Protein AF-A0A352A903-F1 (afdb_monomer)

Secondary structure (DSSP, 8-state):
-HHHHHHHHHHHHHHHHHHHHHHHHHHHHHTTSS-HHHIIIIIHHHHHHHHHHHHTT-HHHHHHHHHHHHHHHHHHHHHHHHH-SSPPHHHHHHHHHHHHHHHHHHHHHHHHHHHHHHT-

Solvent-accessible surface area (backbone atoms only — not comparable to full-atom values): 6228 Å² total; per-residue (Å²): 110,70,67,62,53,48,53,57,50,37,53,52,49,46,52,52,51,51,52,53,51,49,55,52,53,49,50,39,38,71,72,68,73,45,55,73,63,54,42,58,71,54,50,45,53,50,49,51,56,21,48,51,29,28,74,70,75,35,45,63,24,16,50,36,30,50,51,22,43,53,51,10,54,52,51,22,50,54,43,37,71,73,74,37,96,62,90,48,72,65,24,58,51,48,20,52,50,37,32,52,50,2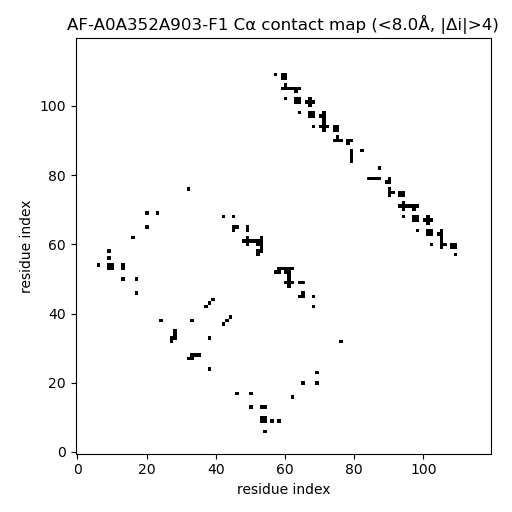0,43,54,52,16,46,54,54,43,50,54,52,56,53,57,59,72,78,107

Sequence (120 aa):
MKEVMNAKYRSKLAILYLLIYAVILSFFYYVNYIDFTVIRTMYMPILGVSMLAILLDYTLFGQVFLIASLLGLIAEYTVHIKQGLEPTMVGDFTNNTIIVLGFIVGFIIQMYIKSKEKEK

Foldseek 3Di:
DVVVVLQVVLVVVLVVLVVVLVVLVVVCVVVVNDDPVCCVPPVVVLNVVLNVCSNVVLPQLSVLLSVLLSVLVVQLVVVDVVVDVDRDPVSVVSNVVSNVVSNVVSVVVSVVVVVVVVVD

Structure (mmCIF, N/CA/C/O backbone):
data_AF-A0A352A903-F1
#
_entry.id   AF-A0A352A903-F1
#
loop_
_atom_site.group_PDB
_atom_site.id
_atom_site.type_symbol
_atom_site.label_atom_id
_atom_site.label_alt_id
_atom_site.label_comp_id
_atom_site.label_asym_id
_atom_site.label_entity_id
_atom_site.label_seq_id
_atom_site.pdbx_PDB_ins_code
_atom_site.Cartn_x
_atom_site.Cartn_y
_atom_site.Cartn_z
_atom_site.occupancy
_atom_site.B_iso_or_equiv
_atom_site.auth_seq_id
_atom_site.auth_comp_id
_atom_site.auth_asym_id
_atom_site.auth_atom_id
_atom_site.pdbx_PDB_model_num
ATOM 1 N N . MET A 1 1 ? -19.878 7.608 23.241 1.00 49.66 1 MET A N 1
ATOM 2 C CA . MET A 1 1 ? -18.889 8.676 22.931 1.00 49.66 1 MET A CA 1
ATOM 3 C C . MET A 1 1 ? -17.525 8.127 22.483 1.00 49.66 1 MET A C 1
ATOM 5 O O . MET A 1 1 ? -17.014 8.626 21.489 1.00 49.66 1 MET A O 1
ATOM 9 N N . LYS A 1 2 ? -16.959 7.083 23.126 1.00 55.78 2 LYS A N 1
ATOM 10 C CA . LYS A 1 2 ? -15.702 6.424 22.688 1.00 55.78 2 LYS A CA 1
ATOM 11 C C . LYS A 1 2 ? -15.762 5.824 21.270 1.00 55.78 2 LYS A C 1
ATOM 13 O O . LYS A 1 2 ? -14.866 6.090 20.480 1.00 55.78 2 LYS A O 1
ATOM 18 N N . GLU A 1 3 ? -16.827 5.103 20.910 1.00 59.88 3 GLU A N 1
ATOM 19 C CA . GLU A 1 3 ? -16.959 4.506 19.563 1.00 59.88 3 GLU A CA 1
ATOM 20 C C . GLU A 1 3 ? -17.093 5.545 18.440 1.00 59.88 3 GLU A C 1
ATOM 22 O O . GLU A 1 3 ? -16.466 5.422 17.392 1.00 59.88 3 GLU A O 1
ATOM 27 N N . VAL A 1 4 ? -17.853 6.620 18.678 1.00 58.41 4 VAL A N 1
ATOM 28 C CA . VAL A 1 4 ? -18.019 7.717 17.709 1.00 58.41 4 VAL A CA 1
ATOM 29 C C . VAL A 1 4 ? -16.704 8.484 17.514 1.00 58.41 4 VAL A C 1
ATOM 31 O O . VAL A 1 4 ? -16.363 8.853 16.389 1.00 58.41 4 VAL A O 1
ATOM 34 N N . MET A 1 5 ? -15.920 8.676 18.586 1.00 59.22 5 MET A N 1
ATOM 35 C CA . MET A 1 5 ? -14.561 9.220 18.467 1.00 59.22 5 MET A CA 1
ATOM 36 C C . MET A 1 5 ? -13.638 8.293 17.666 1.00 59.22 5 MET A C 1
ATOM 38 O O . MET A 1 5 ? -12.848 8.788 16.863 1.00 59.22 5 MET A O 1
ATOM 42 N N . ASN A 1 6 ? -13.773 6.973 17.824 1.00 80.69 6 ASN A N 1
ATOM 43 C CA . ASN A 1 6 ? -12.975 5.991 17.090 1.00 80.69 6 ASN A CA 1
ATOM 44 C C . ASN A 1 6 ? -13.304 6.001 15.583 1.00 80.69 6 ASN A C 1
ATOM 46 O O . ASN A 1 6 ? -12.408 6.066 14.745 1.00 80.69 6 ASN A O 1
ATOM 50 N N . ALA A 1 7 ? -14.587 6.069 15.211 1.00 83.25 7 ALA A N 1
ATOM 51 C CA . ALA A 1 7 ? -15.000 6.150 13.807 1.00 83.25 7 ALA A CA 1
ATOM 52 C C . ALA A 1 7 ? -14.429 7.384 13.086 1.00 83.25 7 ALA A C 1
ATOM 54 O O . ALA A 1 7 ? -13.828 7.252 12.019 1.00 83.25 7 ALA A O 1
ATOM 55 N N . LYS A 1 8 ? -14.537 8.573 13.696 1.00 87.06 8 LYS A N 1
ATOM 56 C CA . LYS A 1 8 ? -14.007 9.819 13.113 1.00 87.06 8 LYS A CA 1
ATOM 57 C C . LYS A 1 8 ? -12.483 9.783 12.963 1.00 87.06 8 LYS A C 1
ATOM 59 O O . LYS A 1 8 ? -11.951 10.324 11.995 1.00 87.06 8 LYS A O 1
ATOM 64 N N . TYR A 1 9 ? -11.782 9.152 13.905 1.00 89.00 9 TYR A N 1
ATOM 65 C CA . TYR A 1 9 ? -10.334 8.961 13.832 1.00 89.00 9 TYR A CA 1
ATOM 66 C C . TYR A 1 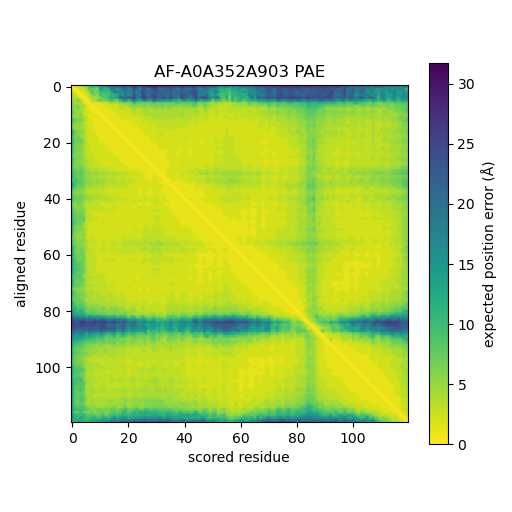9 ? -9.936 8.015 12.688 1.00 89.00 9 TYR A C 1
ATOM 68 O O . TYR A 1 9 ? -9.073 8.369 11.884 1.00 89.00 9 TYR A O 1
ATOM 76 N N . ARG A 1 10 ? -10.626 6.876 12.537 1.00 88.75 10 ARG A N 1
ATOM 77 C CA . ARG A 1 10 ? -10.404 5.929 11.428 1.00 88.75 10 ARG A CA 1
ATOM 78 C C . ARG A 1 10 ? -10.620 6.575 10.062 1.00 88.75 10 ARG A C 1
ATOM 80 O O . ARG A 1 10 ? -9.788 6.397 9.179 1.00 88.75 10 ARG A O 1
ATOM 87 N N . SER A 1 11 ? -11.667 7.386 9.895 1.00 90.12 11 SER A N 1
ATOM 88 C CA . SER A 1 11 ? -11.895 8.115 8.637 1.00 90.12 11 SER A CA 1
ATOM 89 C C . SER A 1 11 ? -10.778 9.114 8.332 1.00 90.12 11 SER A C 1
ATOM 91 O O . SER A 1 11 ? -10.333 9.198 7.191 1.00 90.12 11 SER A O 1
ATOM 93 N N . LYS A 1 12 ? -10.280 9.846 9.339 1.00 91.88 12 LYS A N 1
ATOM 94 C CA . LYS A 1 12 ? -9.135 10.755 9.156 1.00 91.88 12 LYS A CA 1
ATOM 95 C C . LYS A 1 12 ? -7.870 10.004 8.747 1.00 91.88 12 LYS A C 1
ATOM 97 O O . LYS A 1 12 ? -7.174 10.458 7.845 1.00 91.88 12 LYS A O 1
ATOM 102 N N . LEU A 1 13 ? -7.592 8.862 9.382 1.00 89.81 13 LEU A N 1
ATOM 103 C CA . LEU A 1 13 ? -6.473 8.002 9.000 1.00 89.81 13 LEU A CA 1
ATOM 104 C C . LEU A 1 13 ? -6.628 7.496 7.565 1.00 89.81 13 LEU A C 1
ATOM 106 O O . LEU A 1 13 ? -5.695 7.632 6.783 1.00 89.81 13 LEU A O 1
ATOM 110 N N . ALA A 1 14 ? -7.798 6.969 7.201 1.00 91.56 14 ALA A N 1
ATOM 111 C CA . ALA A 1 14 ? -8.069 6.487 5.849 1.00 91.56 14 ALA A CA 1
ATOM 112 C C . ALA A 1 14 ? -7.810 7.578 4.795 1.00 91.56 14 ALA A C 1
ATOM 114 O O . ALA A 1 14 ? -7.098 7.332 3.827 1.00 91.56 14 ALA A O 1
ATOM 115 N N . ILE A 1 15 ? -8.302 8.803 5.025 1.00 93.88 15 ILE A N 1
ATOM 116 C CA . ILE A 1 15 ? -8.058 9.948 4.133 1.00 93.88 15 ILE A CA 1
ATOM 117 C C . ILE A 1 15 ? -6.562 10.267 4.038 1.00 93.88 15 ILE A C 1
ATOM 119 O O . ILE A 1 15 ? -6.053 10.463 2.937 1.00 93.88 15 ILE A O 1
ATOM 123 N N . LEU A 1 16 ? -5.846 10.299 5.166 1.00 93.75 16 LEU A N 1
ATOM 124 C CA . LEU A 1 16 ? -4.407 10.563 5.176 1.00 93.75 16 LEU A CA 1
ATOM 125 C C . LEU A 1 16 ? -3.636 9.519 4.355 1.00 93.75 16 LEU A C 1
ATOM 127 O O . LEU A 1 16 ? -2.825 9.885 3.507 1.00 93.75 16 LEU A O 1
ATOM 131 N N . TYR A 1 17 ? -3.910 8.230 4.571 1.00 92.38 17 TYR A N 1
ATOM 132 C CA . TYR A 1 17 ? -3.261 7.157 3.818 1.00 92.38 17 TYR A CA 1
ATOM 133 C C . TYR A 1 17 ? -3.627 7.187 2.339 1.00 92.38 17 TYR A C 1
ATOM 135 O O . TYR A 1 17 ? -2.750 6.982 1.508 1.00 92.38 17 TYR A O 1
ATOM 143 N N . LEU A 1 18 ? -4.881 7.491 2.003 1.00 94.69 18 LEU A N 1
ATOM 144 C CA . LEU A 1 18 ? -5.317 7.648 0.620 1.00 94.69 18 LEU A CA 1
ATOM 145 C C . LEU A 1 18 ? -4.552 8.775 -0.083 1.00 94.69 18 LEU A C 1
ATOM 147 O O . LEU A 1 18 ? -4.099 8.584 -1.208 1.00 94.69 18 LEU A O 1
ATOM 151 N N . LEU A 1 19 ? -4.354 9.916 0.584 1.00 95.56 19 LEU A N 1
ATOM 152 C CA . LEU A 1 19 ? -3.572 11.028 0.036 1.00 95.56 19 LEU A CA 1
ATOM 153 C C . LEU A 1 19 ? -2.108 10.637 -0.181 1.00 95.56 19 LEU A C 1
ATOM 155 O O . LEU A 1 19 ? -1.570 10.878 -1.259 1.00 95.56 19 LEU A O 1
ATOM 159 N N . ILE A 1 20 ? -1.475 9.998 0.808 1.00 95.12 20 ILE A N 1
ATOM 160 C CA . ILE A 1 20 ? -0.085 9.528 0.690 1.00 95.12 20 ILE A CA 1
ATOM 161 C C . ILE A 1 20 ? 0.046 8.534 -0.470 1.00 95.12 20 ILE A C 1
ATOM 163 O O . ILE A 1 20 ? 0.949 8.658 -1.297 1.00 95.12 20 ILE A O 1
ATOM 167 N N . TYR A 1 21 ? -0.878 7.578 -0.560 1.00 95.38 21 TYR A N 1
ATOM 168 C CA . TYR A 1 21 ? -0.893 6.570 -1.614 1.00 95.38 21 TYR A CA 1
ATOM 169 C C . TYR A 1 21 ? -1.047 7.203 -2.998 1.00 95.38 21 TYR A C 1
ATOM 171 O O . TYR A 1 21 ? -0.285 6.892 -3.911 1.00 95.38 21 TYR A O 1
ATOM 179 N N . ALA A 1 22 ? -1.982 8.147 -3.136 1.00 95.62 22 ALA A N 1
ATOM 180 C CA . ALA A 1 22 ? -2.212 8.871 -4.379 1.00 95.62 22 ALA A CA 1
ATOM 181 C C . ALA A 1 22 ? -0.977 9.670 -4.815 1.00 95.62 22 ALA A C 1
ATOM 183 O O . ALA A 1 22 ? -0.622 9.630 -5.991 1.00 95.62 22 ALA A O 1
ATOM 184 N N . VAL A 1 23 ? -0.295 10.353 -3.887 1.00 97.06 23 VAL A N 1
ATOM 185 C CA . VAL A 1 23 ? 0.937 11.103 -4.185 1.00 97.06 23 VAL A CA 1
ATOM 186 C C . VAL A 1 23 ? 2.035 10.172 -4.700 1.00 97.06 23 VAL A C 1
ATOM 188 O O . VAL A 1 23 ? 2.661 10.478 -5.713 1.00 97.06 23 VAL A O 1
ATOM 191 N N . ILE A 1 24 ? 2.246 9.024 -4.050 1.00 96.12 24 ILE A N 1
ATOM 192 C CA . ILE A 1 24 ? 3.302 8.085 -4.452 1.00 96.12 24 ILE A CA 1
ATOM 193 C C . ILE A 1 24 ? 2.988 7.452 -5.812 1.00 96.12 24 ILE A C 1
ATOM 195 O O . ILE A 1 24 ? 3.853 7.436 -6.685 1.00 96.12 24 ILE A O 1
ATOM 199 N N . LEU A 1 25 ? 1.754 6.995 -6.041 1.00 96.19 25 LEU A N 1
ATOM 200 C CA . LEU A 1 25 ? 1.368 6.463 -7.352 1.00 96.19 25 LEU A CA 1
ATOM 201 C C . LEU A 1 25 ? 1.464 7.522 -8.453 1.00 96.19 25 LEU A C 1
ATOM 203 O O . LEU A 1 25 ? 1.930 7.222 -9.548 1.00 96.19 25 LEU A O 1
ATOM 207 N N . SER A 1 26 ? 1.081 8.767 -8.158 1.00 95.94 26 SER A N 1
ATOM 208 C CA . SER A 1 26 ? 1.208 9.876 -9.111 1.00 95.94 26 SER A CA 1
ATOM 209 C C . SER A 1 26 ? 2.668 10.145 -9.468 1.00 95.94 26 SER A C 1
ATOM 211 O O . SER A 1 26 ? 2.966 10.409 -10.628 1.00 95.94 26 SER A O 1
ATOM 213 N N . PHE A 1 27 ? 3.588 10.037 -8.503 1.00 96.19 27 PHE A N 1
ATOM 214 C CA . PHE A 1 27 ? 5.023 10.141 -8.763 1.00 96.19 27 PHE A CA 1
ATOM 215 C C . PHE A 1 27 ? 5.514 9.029 -9.701 1.00 96.19 27 PHE A C 1
ATOM 217 O O . PHE A 1 27 ? 6.164 9.330 -10.700 1.00 96.19 27 PHE A O 1
ATOM 224 N N . PHE A 1 28 ? 5.166 7.765 -9.434 1.00 95.31 28 PHE A N 1
ATOM 225 C CA . PHE A 1 28 ? 5.576 6.636 -10.283 1.00 95.31 28 PHE A CA 1
ATOM 226 C C . PHE A 1 28 ? 4.952 6.671 -11.683 1.00 95.31 28 PHE A C 1
ATOM 228 O O . PHE A 1 28 ? 5.594 6.278 -12.657 1.00 95.31 28 PHE A O 1
ATOM 235 N N . TYR A 1 29 ? 3.731 7.190 -11.793 1.00 94.94 29 TYR A N 1
ATOM 236 C CA . TYR A 1 29 ? 3.103 7.478 -13.077 1.00 94.94 29 TYR A CA 1
ATOM 237 C C . TYR A 1 29 ? 3.839 8.595 -13.828 1.00 94.94 29 TYR A C 1
ATOM 239 O O . TYR A 1 29 ? 4.135 8.463 -15.011 1.00 94.94 29 TYR A O 1
ATOM 247 N N . TYR A 1 30 ? 4.196 9.682 -13.137 1.00 95.75 30 TYR A N 1
ATOM 248 C CA . TYR A 1 30 ? 4.893 10.827 -13.729 1.00 95.75 30 TYR A CA 1
ATOM 249 C C . TYR A 1 30 ? 6.274 10.466 -14.292 1.00 95.75 30 TYR A C 1
ATOM 251 O O . TYR A 1 30 ? 6.648 10.948 -15.360 1.00 95.75 30 TYR A O 1
ATOM 259 N N . VAL A 1 31 ? 7.024 9.592 -13.615 1.00 93.81 31 VAL A N 1
ATOM 260 C CA . VAL A 1 31 ? 8.320 9.097 -14.119 1.00 93.81 31 VAL A CA 1
ATOM 261 C C . VAL A 1 31 ? 8.174 8.017 -15.202 1.00 93.81 31 VAL A C 1
ATOM 263 O O . VAL A 1 31 ? 9.173 7.430 -15.604 1.00 93.81 31 VAL A O 1
ATOM 266 N N . ASN A 1 32 ? 6.951 7.766 -15.690 1.00 90.50 32 ASN A N 1
ATOM 267 C CA . ASN A 1 32 ? 6.606 6.732 -16.670 1.00 90.50 32 ASN A CA 1
ATOM 268 C C . ASN A 1 32 ? 7.038 5.317 -16.250 1.00 90.50 32 ASN A C 1
ATOM 270 O O . ASN A 1 32 ? 7.353 4.492 -17.104 1.00 90.50 32 ASN A O 1
ATOM 274 N N . TYR A 1 33 ? 7.069 5.037 -14.942 1.00 89.94 33 TYR A N 1
ATOM 275 C CA . TYR A 1 33 ? 7.411 3.706 -14.445 1.00 89.94 33 TYR A CA 1
ATOM 276 C C . TYR A 1 33 ? 6.198 2.772 -14.423 1.00 89.94 33 TYR A C 1
ATOM 278 O O . TYR A 1 33 ? 6.283 1.636 -14.873 1.00 89.94 33 TYR A O 1
ATOM 286 N N . ILE A 1 34 ? 5.056 3.267 -13.935 1.00 92.50 34 ILE A N 1
ATOM 287 C CA . ILE A 1 34 ? 3.778 2.545 -13.979 1.00 92.50 34 ILE A CA 1
ATOM 288 C C . ILE A 1 34 ? 2.794 3.276 -14.881 1.00 92.50 34 ILE A C 1
ATOM 290 O O . ILE A 1 34 ? 2.765 4.505 -14.922 1.00 92.50 34 ILE A O 1
ATOM 294 N N . ASP A 1 35 ? 1.942 2.522 -15.565 1.00 93.50 35 ASP A N 1
ATOM 295 C CA . ASP A 1 35 ? 0.858 3.073 -16.364 1.00 93.50 35 ASP A CA 1
ATOM 296 C C . ASP A 1 35 ? -0.478 3.043 -15.599 1.00 93.50 35 ASP A C 1
ATOM 298 O O . ASP A 1 35 ? -0.611 2.527 -14.481 1.00 93.50 35 ASP A O 1
ATOM 302 N N . PHE A 1 36 ? -1.512 3.607 -16.221 1.00 92.50 36 PHE A N 1
ATOM 303 C CA . PHE A 1 36 ? -2.853 3.589 -15.644 1.00 92.50 36 PHE A CA 1
ATOM 304 C C . PHE A 1 36 ? -3.417 2.165 -15.510 1.00 92.50 36 PHE A C 1
ATOM 306 O O . PHE A 1 36 ? -4.231 1.900 -14.621 1.00 92.50 36 PHE A O 1
ATOM 313 N N . THR A 1 37 ? -2.988 1.241 -16.373 1.00 95.06 37 THR A N 1
ATOM 314 C CA . THR A 1 37 ? -3.420 -0.157 -16.341 1.00 95.06 37 THR A CA 1
ATOM 315 C C . THR A 1 37 ? -2.978 -0.813 -15.042 1.00 95.06 37 THR A C 1
ATOM 317 O O . THR A 1 37 ? -3.838 -1.308 -14.316 1.00 95.06 37 THR A O 1
ATOM 320 N N . VAL A 1 38 ? -1.686 -0.737 -14.713 1.00 92.56 38 VAL A N 1
ATOM 321 C CA . VAL A 1 38 ? -1.076 -1.285 -13.493 1.00 92.56 38 VAL A CA 1
ATOM 322 C C . VAL A 1 38 ? -1.695 -0.660 -12.244 1.00 92.56 38 VAL A C 1
ATOM 324 O O . VAL A 1 38 ? -2.076 -1.375 -11.312 1.00 92.56 38 VAL A O 1
ATOM 327 N N . ILE A 1 39 ? -1.885 0.665 -12.234 1.00 94.50 39 ILE A N 1
ATOM 328 C CA . ILE A 1 39 ? -2.567 1.350 -11.124 1.00 94.50 39 ILE A CA 1
ATOM 329 C C . ILE A 1 39 ? -3.964 0.760 -10.912 1.00 94.50 39 ILE A C 1
ATOM 331 O O . ILE A 1 39 ? -4.332 0.415 -9.787 1.00 94.50 39 ILE A O 1
ATOM 335 N N . ARG A 1 40 ? -4.747 0.615 -11.984 1.00 95.94 40 ARG A N 1
ATOM 336 C CA . ARG A 1 40 ? -6.131 0.139 -11.904 1.00 95.94 40 ARG A CA 1
ATOM 337 C C . ARG A 1 40 ? -6.235 -1.344 -11.548 1.00 95.94 40 ARG A C 1
ATOM 339 O O . ARG A 1 40 ? -7.152 -1.711 -10.819 1.00 95.94 40 ARG A O 1
ATOM 346 N N . THR A 1 41 ? -5.370 -2.199 -12.084 1.00 93.81 41 THR A N 1
ATOM 347 C CA . THR A 1 41 ? -5.481 -3.657 -11.909 1.00 93.81 41 THR A CA 1
ATOM 348 C C . THR A 1 41 ? -4.828 -4.153 -10.629 1.00 93.81 41 THR A C 1
ATOM 350 O O . THR A 1 41 ? -5.310 -5.131 -10.065 1.00 93.81 41 THR A O 1
ATOM 353 N N . MET A 1 42 ? -3.771 -3.491 -10.157 1.00 92.75 42 MET A N 1
ATOM 354 C CA . MET A 1 42 ? -2.975 -3.969 -9.027 1.00 92.75 42 MET A CA 1
ATOM 355 C C . MET A 1 42 ? -3.145 -3.086 -7.790 1.00 92.75 42 MET A C 1
ATOM 357 O O . MET A 1 42 ? -3.537 -3.568 -6.728 1.00 92.75 42 MET A O 1
ATOM 361 N N . TYR A 1 43 ? -2.924 -1.778 -7.924 1.00 94.88 43 TYR A N 1
ATOM 362 C CA . TYR A 1 43 ? -2.866 -0.874 -6.771 1.00 94.88 43 TYR A CA 1
ATOM 363 C C . TYR A 1 43 ? -4.249 -0.404 -6.290 1.00 94.88 43 TYR A C 1
ATOM 365 O O . TYR A 1 43 ? -4.469 -0.261 -5.087 1.00 94.88 43 TYR A O 1
ATOM 373 N N . MET A 1 44 ? -5.221 -0.225 -7.190 1.00 94.94 44 MET A N 1
ATOM 374 C CA . MET A 1 44 ? -6.593 0.154 -6.822 1.00 94.94 44 MET A CA 1
ATOM 375 C C . MET A 1 44 ? -7.313 -0.920 -5.984 1.00 94.94 44 MET A C 1
ATOM 377 O O . MET A 1 44 ? -7.916 -0.552 -4.973 1.00 94.94 44 MET A O 1
ATOM 381 N N . PRO A 1 45 ? -7.241 -2.229 -6.307 1.00 96.44 45 PRO A N 1
ATOM 382 C CA . PRO A 1 45 ? -7.780 -3.272 -5.434 1.00 96.44 45 PRO A CA 1
ATOM 383 C C . PRO A 1 45 ? -7.127 -3.289 -4.050 1.00 96.44 45 PRO A C 1
ATOM 385 O O . PRO A 1 45 ? -7.836 -3.384 -3.048 1.00 96.44 45 PRO A O 1
ATOM 388 N N . ILE A 1 46 ? -5.799 -3.140 -3.978 1.00 96.56 46 ILE A N 1
ATOM 389 C CA . ILE A 1 46 ? -5.070 -3.086 -2.702 1.00 96.56 46 ILE A CA 1
ATOM 390 C C . ILE A 1 46 ? -5.550 -1.899 -1.863 1.00 96.56 46 ILE A C 1
ATOM 392 O O . ILE A 1 46 ? -5.875 -2.068 -0.683 1.00 96.56 46 ILE A O 1
ATOM 396 N N . LEU A 1 47 ? -5.654 -0.713 -2.470 1.00 96.50 47 LEU A N 1
ATOM 397 C CA . LEU A 1 47 ? -6.200 0.475 -1.820 1.00 96.50 47 LEU A CA 1
ATOM 398 C C . LEU A 1 47 ? -7.628 0.225 -1.320 1.00 96.50 47 LEU A C 1
ATOM 400 O O . LEU A 1 47 ? -7.920 0.504 -0.159 1.00 96.50 47 LEU A O 1
ATOM 404 N N . GLY A 1 48 ? -8.500 -0.346 -2.155 1.00 96.31 48 GLY A N 1
ATOM 405 C CA . GLY A 1 48 ? -9.885 -0.658 -1.798 1.00 96.31 48 GLY A CA 1
ATOM 406 C C . GLY A 1 48 ? -9.996 -1.599 -0.596 1.00 96.31 48 GLY A C 1
ATOM 407 O O . GLY A 1 48 ? -10.685 -1.278 0.374 1.00 96.31 48 GLY A O 1
ATOM 408 N N . VAL A 1 49 ? -9.269 -2.721 -0.619 1.00 96.81 49 VAL A N 1
ATOM 409 C CA . VAL A 1 49 ? -9.230 -3.698 0.486 1.00 96.81 49 VAL A CA 1
ATOM 410 C C . VAL A 1 49 ? -8.706 -3.054 1.768 1.00 96.81 49 VAL A C 1
ATOM 412 O O . VAL A 1 49 ? -9.271 -3.253 2.844 1.00 96.81 49 VAL A O 1
ATOM 415 N N . SER A 1 50 ? -7.658 -2.242 1.661 1.00 96.44 50 SER A N 1
ATOM 416 C CA . SER A 1 50 ? -7.021 -1.616 2.820 1.00 96.44 50 SER A CA 1
ATOM 417 C C . SER A 1 50 ? -7.886 -0.520 3.440 1.00 96.44 50 SER A C 1
ATOM 419 O O . SER A 1 50 ? -8.007 -0.444 4.662 1.00 96.44 50 SER A O 1
ATOM 421 N N . MET A 1 51 ? -8.535 0.305 2.614 1.00 95.88 51 MET A N 1
ATOM 422 C CA . MET A 1 51 ? -9.494 1.311 3.075 1.00 95.88 51 MET A CA 1
ATOM 423 C C . MET A 1 51 ? -10.692 0.651 3.753 1.00 95.88 51 MET A C 1
ATOM 425 O O . MET A 1 51 ? -11.078 1.062 4.848 1.00 95.88 51 MET A O 1
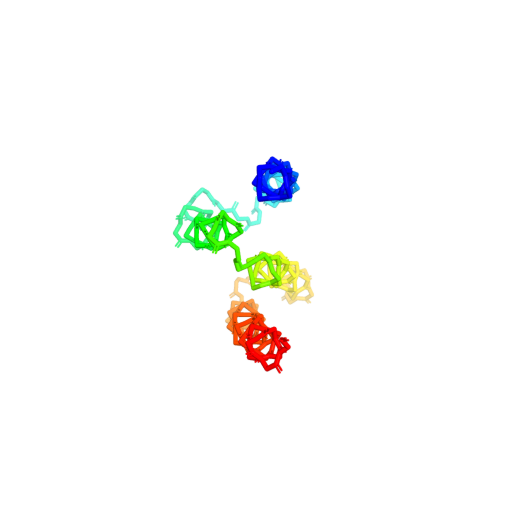ATOM 429 N N . LEU A 1 52 ? -11.243 -0.404 3.148 1.00 94.75 52 LEU A N 1
ATOM 430 C CA . LEU A 1 52 ? -12.344 -1.161 3.737 1.00 94.75 52 LEU A CA 1
ATOM 431 C C . LEU A 1 52 ? -11.941 -1.757 5.092 1.00 94.75 52 LEU A C 1
ATOM 433 O O . LEU A 1 52 ? -12.678 -1.617 6.066 1.00 94.75 52 LEU A O 1
ATOM 437 N N . ALA A 1 53 ? -10.746 -2.342 5.186 1.00 94.69 53 ALA A N 1
ATOM 438 C CA . ALA A 1 53 ? -10.206 -2.853 6.441 1.00 94.69 53 ALA A CA 1
ATOM 439 C C . ALA A 1 53 ? -10.099 -1.767 7.523 1.00 94.69 53 ALA A C 1
ATOM 441 O O . ALA A 1 53 ? -10.561 -1.977 8.645 1.00 94.69 53 ALA A O 1
ATOM 442 N N . ILE A 1 54 ? -9.550 -0.592 7.197 1.00 93.69 54 ILE A N 1
ATOM 443 C CA . ILE A 1 54 ? -9.434 0.529 8.146 1.00 93.69 54 ILE A CA 1
ATOM 444 C C . ILE A 1 54 ? -10.818 0.983 8.633 1.00 93.69 54 ILE A C 1
ATOM 446 O O . ILE A 1 54 ? -11.004 1.231 9.826 1.00 93.69 54 ILE A O 1
ATOM 450 N N . LEU A 1 55 ? -11.810 1.057 7.741 1.00 91.50 55 LEU A N 1
ATOM 451 C CA . LEU A 1 55 ? -13.179 1.434 8.104 1.00 91.50 55 LEU A CA 1
ATOM 452 C C . LEU A 1 55 ? -13.864 0.388 9.004 1.00 91.50 55 LEU A C 1
ATOM 454 O O . LEU A 1 55 ? -14.634 0.766 9.890 1.00 91.50 55 LEU A O 1
ATOM 458 N N . LEU A 1 56 ? -13.547 -0.898 8.824 1.00 91.06 56 LEU A N 1
ATOM 459 C CA . LEU A 1 56 ? -14.089 -2.032 9.587 1.00 91.06 56 LEU A CA 1
ATOM 460 C C . LEU A 1 56 ? -13.322 -2.351 10.883 1.00 91.06 56 LEU A C 1
ATOM 462 O O . LEU A 1 56 ? -13.504 -3.425 11.455 1.00 91.06 56 LEU A O 1
ATOM 466 N N . ASP A 1 57 ? -12.481 -1.438 11.374 1.00 90.38 57 ASP A N 1
ATOM 467 C CA . ASP A 1 57 ? -11.682 -1.641 12.593 1.00 90.38 57 ASP A CA 1
ATOM 468 C C . ASP A 1 57 ? -10.589 -2.718 12.470 1.00 90.38 57 ASP A C 1
ATOM 470 O O . ASP A 1 57 ? -10.186 -3.345 13.451 1.00 90.38 57 ASP A O 1
ATOM 474 N N . TYR A 1 58 ? -10.104 -2.950 11.252 1.00 93.38 58 TYR A N 1
ATOM 475 C CA . TYR A 1 58 ? -8.902 -3.733 10.955 1.00 93.38 58 TYR A CA 1
ATOM 476 C C . TYR A 1 58 ? -7.763 -2.784 10.553 1.00 93.38 58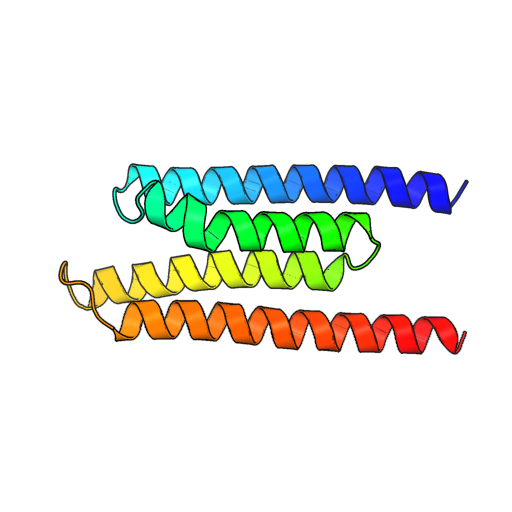 TYR A C 1
ATOM 478 O O . TYR A 1 58 ? -7.098 -2.958 9.530 1.00 93.38 58 TYR A O 1
ATOM 486 N N . THR A 1 59 ? -7.578 -1.728 11.351 1.00 92.12 59 THR A N 1
ATOM 487 C CA . THR A 1 59 ? -6.706 -0.587 11.045 1.00 92.12 59 THR A CA 1
ATOM 488 C C . THR A 1 59 ? -5.256 -0.997 10.810 1.00 92.12 59 THR A C 1
ATOM 490 O O . THR A 1 59 ? -4.657 -0.540 9.842 1.00 92.12 59 THR A O 1
ATOM 493 N N . LEU A 1 60 ? -4.692 -1.874 11.646 1.00 92.50 60 LEU A N 1
ATOM 494 C CA . LEU A 1 60 ? -3.293 -2.289 11.500 1.00 92.50 60 LEU A CA 1
ATOM 495 C C . LEU A 1 60 ? -3.087 -3.139 10.253 1.00 92.50 60 LEU A C 1
ATOM 497 O O . LEU A 1 60 ? -2.130 -2.907 9.522 1.00 92.50 60 LEU A O 1
ATOM 501 N N . PHE A 1 61 ? -4.004 -4.067 9.973 1.00 96.31 61 PHE A N 1
ATOM 502 C CA . PHE A 1 61 ? -3.950 -4.842 8.734 1.00 96.31 61 PHE A CA 1
ATOM 503 C C . PHE A 1 61 ? -3.976 -3.921 7.508 1.00 96.31 61 PHE A C 1
ATOM 505 O O . PHE A 1 61 ? -3.081 -4.006 6.670 1.00 96.31 61 PHE A O 1
ATOM 512 N N . GLY A 1 62 ? -4.945 -3.001 7.430 1.00 95.25 62 GLY A N 1
ATOM 513 C CA . GLY A 1 62 ? -5.053 -2.089 6.290 1.00 95.25 62 GLY A CA 1
ATOM 514 C C . GLY A 1 62 ? -3.829 -1.181 6.128 1.00 95.25 62 GLY A C 1
ATOM 515 O O . GLY A 1 62 ? -3.369 -0.967 5.010 1.00 95.25 62 GLY A O 1
ATOM 516 N N . GLN A 1 63 ? -3.250 -0.694 7.231 1.00 94.38 63 GLN A N 1
ATOM 517 C CA . GLN A 1 63 ? -2.023 0.109 7.200 1.00 94.38 63 GLN A CA 1
ATOM 518 C C . GLN A 1 63 ? -0.815 -0.689 6.708 1.00 94.38 63 GLN A C 1
ATOM 520 O O . GLN A 1 63 ? -0.113 -0.241 5.803 1.00 94.38 63 GLN A O 1
ATOM 525 N N . VAL A 1 64 ? -0.574 -1.868 7.288 1.00 96.25 64 VAL A N 1
ATOM 526 C CA . VAL A 1 64 ? 0.563 -2.721 6.919 1.00 96.25 64 VAL A CA 1
ATOM 527 C C . VAL A 1 64 ? 0.453 -3.149 5.460 1.00 96.25 64 VAL A C 1
ATOM 529 O O . VAL A 1 64 ? 1.447 -3.096 4.740 1.00 96.25 64 VAL A O 1
ATOM 532 N N . PHE A 1 65 ? -0.748 -3.504 5.000 1.00 97.25 65 PHE A N 1
ATOM 533 C CA . PHE A 1 65 ? -0.960 -3.930 3.622 1.00 97.25 65 PHE A CA 1
ATOM 534 C C . PHE A 1 65 ? -0.717 -2.793 2.615 1.00 97.25 65 PHE A C 1
ATOM 536 O O . PHE A 1 65 ? 0.004 -2.984 1.633 1.00 97.25 65 PHE A O 1
ATOM 543 N N . LEU A 1 66 ? -1.210 -1.580 2.900 1.00 96.44 66 LEU A N 1
ATOM 544 C CA . LEU A 1 66 ? -0.909 -0.388 2.098 1.00 96.44 66 LEU A CA 1
ATOM 545 C C . LEU A 1 66 ? 0.585 -0.099 2.026 1.00 96.44 66 LEU A C 1
ATOM 547 O O . LEU A 1 66 ? 1.127 0.055 0.930 1.00 96.44 66 LEU A O 1
ATOM 551 N N . ILE A 1 67 ? 1.246 -0.036 3.183 1.00 95.81 67 ILE A N 1
ATOM 552 C CA . ILE A 1 67 ? 2.676 0.269 3.270 1.00 95.81 67 ILE A CA 1
ATOM 553 C C . ILE A 1 67 ? 3.482 -0.783 2.510 1.00 95.81 67 ILE A C 1
ATOM 555 O O . ILE A 1 67 ? 4.355 -0.422 1.725 1.00 95.81 67 ILE A O 1
ATOM 559 N N . ALA A 1 68 ? 3.159 -2.066 2.678 1.00 97.12 68 ALA A N 1
ATOM 560 C CA . ALA A 1 68 ? 3.823 -3.142 1.958 1.00 97.12 68 ALA A CA 1
ATOM 561 C C . ALA A 1 68 ? 3.683 -2.991 0.439 1.00 97.12 68 ALA A C 1
ATOM 563 O O . ALA A 1 68 ? 4.668 -3.160 -0.268 1.00 97.12 68 ALA A O 1
ATOM 564 N N . SER A 1 69 ? 2.514 -2.599 -0.074 1.00 96.94 69 SER A N 1
ATOM 565 C CA . SER A 1 69 ? 2.356 -2.383 -1.520 1.00 96.94 69 SER A CA 1
ATOM 566 C C . SER A 1 69 ? 3.174 -1.218 -2.072 1.00 96.94 69 SER A C 1
ATOM 568 O O . SER A 1 69 ? 3.713 -1.315 -3.172 1.00 96.94 69 SER A O 1
ATOM 570 N N . LEU A 1 70 ? 3.339 -0.146 -1.295 1.00 96.19 70 LEU A N 1
ATOM 571 C CA . LEU A 1 70 ? 4.216 0.963 -1.670 1.00 96.19 70 LEU A CA 1
ATOM 572 C C . LEU A 1 70 ? 5.689 0.552 -1.618 1.00 96.19 70 LEU A C 1
ATOM 574 O O . LEU A 1 70 ? 6.453 0.889 -2.517 1.00 96.19 70 LEU A O 1
ATOM 578 N N . LEU A 1 71 ? 6.088 -0.197 -0.588 1.00 96.19 71 LEU A N 1
ATOM 579 C CA . LEU A 1 71 ? 7.444 -0.733 -0.479 1.00 96.19 71 LEU A CA 1
ATOM 580 C C . LEU A 1 71 ? 7.751 -1.727 -1.601 1.00 96.19 71 LEU A C 1
ATOM 582 O O . LEU A 1 71 ? 8.859 -1.708 -2.125 1.00 96.19 71 LEU A O 1
ATOM 586 N N . GLY A 1 72 ? 6.775 -2.548 -1.991 1.00 95.75 72 GLY A N 1
ATOM 587 C CA . GLY A 1 72 ? 6.868 -3.452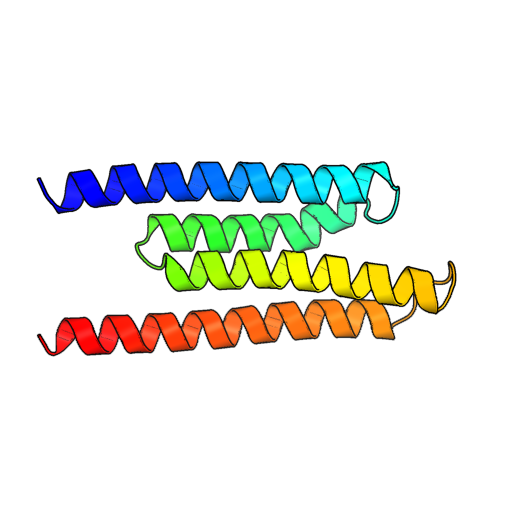 -3.131 1.00 95.75 72 GLY A CA 1
ATOM 588 C C . GLY A 1 72 ? 7.140 -2.694 -4.427 1.00 95.75 72 GLY A C 1
ATOM 589 O O . GLY A 1 72 ? 8.122 -2.992 -5.101 1.00 95.75 72 GLY A O 1
ATOM 590 N N . LEU A 1 73 ? 6.358 -1.643 -4.701 1.00 94.69 73 LEU A N 1
ATOM 591 C CA . LEU A 1 73 ? 6.551 -0.766 -5.861 1.00 94.69 73 LEU A CA 1
ATOM 592 C C . LEU A 1 73 ? 7.939 -0.102 -5.868 1.00 94.69 73 LEU A C 1
ATOM 594 O O . LEU A 1 73 ? 8.625 -0.081 -6.887 1.00 94.69 73 LEU A O 1
ATOM 598 N N . ILE A 1 74 ? 8.379 0.421 -4.720 1.00 94.44 74 ILE A N 1
ATOM 599 C CA . ILE A 1 74 ? 9.702 1.049 -4.581 1.00 94.44 74 ILE A CA 1
ATOM 600 C C . ILE A 1 74 ? 10.824 0.023 -4.796 1.00 94.44 74 ILE A C 1
ATOM 602 O O . ILE A 1 74 ? 11.839 0.336 -5.427 1.00 94.44 74 ILE A O 1
ATOM 606 N N . ALA A 1 75 ? 10.669 -1.193 -4.272 1.00 93.38 75 ALA A N 1
ATOM 607 C CA . ALA A 1 75 ? 11.644 -2.264 -4.438 1.00 93.38 75 ALA A CA 1
ATOM 608 C C . ALA A 1 75 ? 11.744 -2.702 -5.904 1.00 93.38 75 ALA A C 1
ATOM 610 O O . ALA A 1 75 ? 12.857 -2.809 -6.419 1.00 93.38 75 ALA A O 1
ATOM 611 N N . GLU A 1 76 ? 10.605 -2.874 -6.579 1.00 92.31 76 GLU A N 1
ATOM 612 C CA . GLU A 1 76 ? 10.523 -3.160 -8.015 1.00 92.31 76 GLU A CA 1
ATOM 613 C C . GLU A 1 76 ? 11.288 -2.113 -8.824 1.00 92.31 76 GLU A C 1
ATOM 615 O O . GLU A 1 76 ? 12.222 -2.441 -9.555 1.00 92.31 76 GLU A O 1
ATOM 620 N N . TYR A 1 77 ? 10.987 -0.838 -8.574 1.00 90.62 77 TYR A N 1
ATOM 621 C CA . TYR A 1 77 ? 11.635 0.279 -9.246 1.00 90.62 77 TYR A CA 1
ATOM 622 C C . TYR A 1 77 ? 13.145 0.315 -9.000 1.00 90.62 77 TYR A C 1
ATOM 624 O O . TYR A 1 77 ? 13.938 0.584 -9.902 1.00 90.62 77 TYR A O 1
ATOM 632 N N . THR A 1 78 ? 13.574 0.002 -7.777 1.00 90.50 78 THR A N 1
ATOM 633 C CA . THR A 1 78 ? 15.000 -0.058 -7.433 1.00 90.50 78 THR A CA 1
ATOM 634 C C . THR A 1 78 ? 15.711 -1.182 -8.188 1.00 90.50 78 THR A C 1
ATOM 636 O O . THR A 1 78 ? 16.864 -1.016 -8.590 1.00 90.50 78 THR A O 1
ATOM 639 N N . VAL A 1 79 ? 15.050 -2.328 -8.379 1.00 88.62 79 VAL A N 1
ATOM 640 C CA . VAL A 1 79 ? 15.572 -3.435 -9.195 1.00 88.62 79 VAL A CA 1
ATOM 641 C C . VAL A 1 79 ? 15.632 -3.023 -10.664 1.00 88.62 79 VAL A C 1
ATOM 643 O O . VAL A 1 79 ? 16.669 -3.233 -11.292 1.00 88.62 79 VAL A O 1
ATOM 646 N N . HIS A 1 80 ? 14.588 -2.364 -11.169 1.00 86.38 80 HIS A N 1
ATOM 647 C CA . HIS A 1 80 ? 14.529 -1.854 -12.537 1.00 86.38 80 HIS A CA 1
ATOM 648 C C . HIS A 1 80 ? 15.688 -0.887 -12.841 1.00 86.38 80 HIS A C 1
ATOM 650 O O . HIS A 1 80 ? 16.431 -1.090 -13.797 1.00 86.38 80 HIS A O 1
ATOM 656 N N . ILE A 1 81 ? 15.958 0.090 -11.964 1.00 87.62 81 ILE A N 1
ATOM 657 C CA . ILE A 1 81 ? 17.108 1.001 -12.129 1.00 87.62 81 ILE A CA 1
ATOM 658 C C . ILE A 1 81 ? 18.444 0.239 -12.172 1.00 87.62 81 ILE A C 1
ATOM 660 O O . ILE A 1 81 ? 19.350 0.616 -12.914 1.00 87.62 81 ILE A O 1
ATOM 664 N N . LYS A 1 82 ? 18.598 -0.820 -11.367 1.00 85.94 82 LYS A N 1
ATOM 665 C CA . LYS A 1 82 ? 19.858 -1.575 -11.262 1.00 85.94 82 LYS A CA 1
ATOM 666 C C . LYS A 1 82 ? 20.103 -2.524 -12.433 1.00 85.94 82 LYS A C 1
ATOM 668 O O . LYS A 1 82 ? 21.261 -2.766 -12.760 1.00 85.94 82 LYS A O 1
ATOM 673 N N . GLN A 1 83 ? 19.048 -3.106 -12.998 1.00 82.12 83 GLN A N 1
ATOM 674 C CA . GLN A 1 83 ? 19.144 -4.135 -14.041 1.00 82.12 83 GLN A CA 1
ATOM 675 C C . GLN A 1 83 ? 18.996 -3.572 -15.463 1.00 82.12 83 GLN A C 1
ATOM 677 O O . GLN A 1 83 ? 19.287 -4.282 -16.421 1.00 82.12 83 GLN A O 1
ATOM 682 N N . GLY A 1 84 ? 18.638 -2.291 -15.599 1.00 71.00 84 GLY A N 1
ATOM 683 C CA . GLY A 1 84 ? 18.444 -1.622 -16.884 1.00 71.00 84 GLY A CA 1
ATOM 684 C C . GLY A 1 84 ? 16.972 -1.566 -17.299 1.00 71.00 84 GLY A C 1
ATOM 685 O O . GLY A 1 84 ? 16.103 -2.126 -16.643 1.00 71.00 84 GLY A O 1
ATOM 686 N N . LEU A 1 85 ? 16.700 -0.866 -18.404 1.00 60.97 85 LEU A N 1
ATOM 687 C CA . LEU A 1 85 ? 15.350 -0.536 -18.894 1.00 60.97 85 LEU A CA 1
ATOM 688 C C . LEU A 1 85 ? 14.511 -1.742 -19.353 1.00 60.97 85 LEU A C 1
ATOM 690 O O . LEU A 1 85 ? 13.357 -1.558 -19.739 1.00 60.97 85 LEU A O 1
ATOM 694 N N . GLU A 1 86 ? 15.053 -2.961 -19.339 1.00 64.25 86 GLU A N 1
ATOM 695 C CA . GLU A 1 86 ? 14.264 -4.141 -19.676 1.00 64.25 86 GLU A CA 1
ATOM 696 C C . GLU A 1 86 ? 13.443 -4.609 -18.465 1.00 64.25 86 GLU A C 1
ATOM 698 O O . GLU A 1 86 ? 13.975 -4.721 -17.358 1.00 64.25 86 GLU A O 1
ATOM 703 N N . PRO A 1 87 ? 12.140 -4.888 -18.642 1.00 62.12 87 PRO A N 1
ATOM 704 C CA . PRO A 1 87 ? 11.315 -5.439 -17.579 1.00 62.12 87 PRO A CA 1
ATOM 705 C C . PRO A 1 87 ? 11.861 -6.808 -17.167 1.00 62.12 87 PRO A C 1
ATOM 707 O O . PRO A 1 87 ? 11.910 -7.747 -17.965 1.00 62.12 87 PRO A O 1
ATOM 710 N N . THR A 1 88 ? 12.285 -6.928 -15.909 1.00 71.75 88 THR A N 1
ATOM 711 C CA . THR A 1 88 ? 12.810 -8.181 -15.373 1.00 71.75 88 THR A CA 1
ATOM 712 C C . THR A 1 88 ? 11.768 -8.856 -14.495 1.00 71.75 88 THR A C 1
ATOM 714 O O . THR A 1 88 ? 11.182 -8.244 -13.605 1.00 71.75 88 THR A O 1
ATOM 717 N N . MET A 1 89 ? 11.590 -10.169 -14.676 1.00 81.50 89 MET A N 1
ATOM 718 C CA . MET A 1 89 ? 10.707 -10.974 -13.816 1.00 81.50 89 MET A CA 1
ATOM 719 C C . MET A 1 89 ? 11.088 -10.885 -12.327 1.00 81.50 89 MET A C 1
ATOM 721 O O . MET A 1 89 ? 10.266 -11.138 -11.452 1.00 81.50 89 MET A O 1
ATOM 725 N N . VAL A 1 90 ? 12.344 -10.535 -12.031 1.00 83.31 90 VAL A N 1
ATOM 726 C CA . VAL A 1 90 ? 12.864 -10.380 -10.668 1.00 83.31 90 VAL A CA 1
ATOM 727 C C . VAL A 1 90 ? 12.219 -9.191 -9.956 1.00 83.31 90 VAL A C 1
ATOM 729 O O . VAL A 1 90 ? 11.903 -9.309 -8.769 1.00 83.31 90 VAL A O 1
ATOM 732 N N . GLY A 1 91 ? 12.005 -8.071 -10.657 1.00 82.94 91 GLY A N 1
ATOM 733 C CA . GLY A 1 91 ? 11.303 -6.908 -10.114 1.00 82.94 91 GLY A CA 1
ATOM 734 C C . GLY A 1 91 ? 9.889 -7.290 -9.688 1.00 82.94 91 GLY A C 1
ATOM 735 O O . GLY A 1 91 ? 9.574 -7.246 -8.496 1.00 82.94 91 GLY A O 1
ATOM 736 N N . ASP A 1 92 ? 9.083 -7.760 -10.640 1.00 86.06 92 ASP A N 1
ATOM 737 C CA . ASP A 1 92 ? 7.680 -8.141 -10.420 1.00 86.06 92 ASP A CA 1
ATOM 738 C C . ASP A 1 92 ? 7.526 -9.194 -9.317 1.00 86.06 92 ASP A C 1
ATOM 740 O O . ASP A 1 92 ? 6.622 -9.122 -8.477 1.00 86.06 92 ASP A O 1
ATOM 744 N N . PHE A 1 93 ? 8.425 -10.182 -9.283 1.00 90.69 93 PHE A N 1
ATOM 745 C CA . PHE A 1 93 ? 8.436 -11.194 -8.230 1.00 90.69 93 PHE A CA 1
ATOM 746 C C . PHE A 1 93 ? 8.723 -10.580 -6.855 1.00 90.69 93 PHE A C 1
ATOM 748 O O . PHE A 1 93 ? 8.080 -10.946 -5.868 1.00 90.69 93 PHE A O 1
ATOM 755 N N . THR A 1 94 ? 9.655 -9.627 -6.781 1.00 90.44 94 THR A N 1
ATOM 756 C CA . THR A 1 94 ? 9.995 -8.922 -5.538 1.00 90.44 94 THR A CA 1
ATOM 757 C C . THR A 1 94 ? 8.812 -8.096 -5.040 1.00 90.44 94 THR A C 1
ATOM 759 O O . THR A 1 94 ? 8.454 -8.201 -3.864 1.00 90.44 94 THR A O 1
ATOM 762 N N . ASN A 1 95 ? 8.157 -7.341 -5.927 1.00 93.06 95 ASN A N 1
ATOM 763 C CA . ASN A 1 95 ? 6.962 -6.562 -5.597 1.00 93.06 95 ASN A CA 1
ATOM 764 C C . ASN A 1 95 ? 5.848 -7.457 -5.041 1.00 93.06 95 ASN A C 1
ATOM 766 O O . ASN A 1 95 ? 5.380 -7.261 -3.915 1.00 93.06 95 ASN A O 1
ATOM 770 N N . ASN A 1 96 ? 5.491 -8.507 -5.787 1.00 93.19 96 ASN A N 1
ATOM 771 C CA . ASN A 1 96 ? 4.457 -9.453 -5.375 1.00 93.19 96 ASN A CA 1
ATOM 772 C C . ASN A 1 96 ? 4.792 -10.137 -4.046 1.00 93.19 96 ASN A C 1
ATOM 774 O O . ASN A 1 96 ? 3.923 -10.264 -3.185 1.00 93.19 96 ASN A O 1
ATOM 778 N N . THR A 1 97 ? 6.050 -10.528 -3.839 1.00 95.25 97 THR A N 1
ATOM 779 C CA . THR A 1 97 ? 6.486 -11.149 -2.582 1.00 95.25 97 THR A CA 1
ATOM 780 C C . THR A 1 97 ? 6.290 -10.203 -1.400 1.00 95.25 97 THR A C 1
ATOM 782 O O . THR A 1 97 ? 5.737 -10.608 -0.378 1.00 95.25 97 THR A O 1
ATOM 785 N N . ILE A 1 98 ? 6.683 -8.932 -1.532 1.0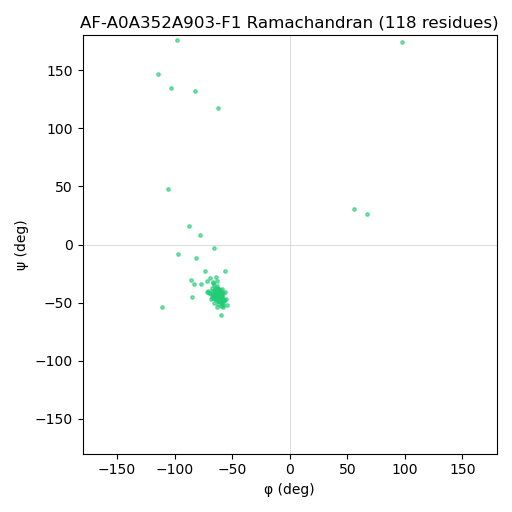0 96.19 98 ILE A N 1
ATOM 786 C CA . ILE A 1 98 ? 6.514 -7.935 -0.466 1.00 96.19 98 ILE A CA 1
ATOM 787 C C . ILE A 1 98 ? 5.027 -7.693 -0.181 1.00 96.19 98 ILE A C 1
ATOM 789 O O . ILE A 1 98 ? 4.632 -7.663 0.986 1.00 96.19 98 ILE A O 1
ATOM 793 N N . ILE A 1 99 ? 4.193 -7.577 -1.218 1.00 96.06 99 ILE A N 1
ATOM 794 C CA . ILE A 1 99 ? 2.739 -7.400 -1.076 1.00 96.06 99 ILE A CA 1
ATOM 795 C C . ILE A 1 99 ? 2.116 -8.584 -0.327 1.00 96.06 99 ILE A C 1
ATOM 797 O O . ILE A 1 99 ? 1.377 -8.383 0.641 1.00 96.06 99 ILE A O 1
ATOM 801 N N . VAL A 1 100 ? 2.430 -9.815 -0.739 1.00 96.44 100 VAL A N 1
ATOM 802 C CA . VAL A 1 100 ? 1.891 -11.041 -0.130 1.00 96.44 100 VAL A CA 1
ATOM 803 C C . VAL A 1 100 ? 2.351 -11.181 1.320 1.00 96.44 100 VAL A C 1
ATOM 805 O O . VAL A 1 100 ? 1.534 -11.458 2.200 1.00 96.44 100 VAL A O 1
ATOM 808 N N . LEU A 1 101 ? 3.633 -10.937 1.604 1.00 97.00 101 LEU A N 1
ATOM 809 C CA . LEU A 1 101 ? 4.145 -10.958 2.975 1.00 97.00 101 LEU A CA 1
ATOM 810 C C . LEU A 1 101 ? 3.484 -9.882 3.836 1.00 97.00 101 LEU A C 1
ATOM 812 O O . LEU A 1 101 ? 3.078 -10.170 4.959 1.00 97.00 101 LEU A O 1
ATOM 816 N N . GLY A 1 102 ? 3.316 -8.669 3.309 1.00 96.88 102 GLY A N 1
ATOM 817 C CA . GLY A 1 102 ? 2.617 -7.589 3.998 1.00 96.88 102 GLY A CA 1
ATOM 818 C C . GLY A 1 102 ? 1.170 -7.936 4.331 1.00 96.88 102 GLY A C 1
ATOM 819 O O . GLY A 1 102 ? 0.720 -7.685 5.448 1.00 96.88 102 GLY A O 1
ATOM 820 N N . PHE A 1 103 ? 0.463 -8.574 3.398 1.00 96.75 103 PHE A N 1
ATOM 821 C CA . PHE A 1 103 ? -0.888 -9.078 3.630 1.00 96.75 103 PHE A CA 1
ATOM 822 C C . PHE A 1 103 ? -0.917 -10.095 4.778 1.00 96.75 103 PHE A C 1
ATOM 824 O O . PHE A 1 103 ? -1.673 -9.924 5.736 1.00 96.75 103 PHE A O 1
ATOM 831 N N . ILE A 1 104 ? -0.066 -11.126 4.714 1.00 97.44 104 ILE A N 1
ATOM 832 C CA . ILE A 1 104 ? -0.013 -12.204 5.714 1.00 97.44 104 ILE A CA 1
ATOM 833 C C . ILE A 1 104 ? 0.366 -11.646 7.090 1.00 97.44 104 ILE A C 1
ATOM 835 O O . ILE A 1 104 ? -0.334 -11.890 8.073 1.00 97.44 104 ILE A O 1
ATOM 839 N N . VAL A 1 105 ? 1.448 -10.870 7.167 1.00 96.75 105 VAL A N 1
ATOM 840 C CA . VAL A 1 105 ? 1.950 -10.290 8.420 1.00 96.75 105 VAL A CA 1
ATOM 841 C C . VAL A 1 105 ? 0.925 -9.329 9.015 1.00 96.75 105 VAL A C 1
ATOM 843 O O . VAL A 1 105 ? 0.599 -9.440 10.198 1.00 96.75 105 VAL A O 1
ATOM 846 N N . GLY A 1 106 ? 0.367 -8.428 8.203 1.00 96.00 106 GLY A N 1
ATOM 847 C CA . GLY A 1 106 ? -0.668 -7.497 8.6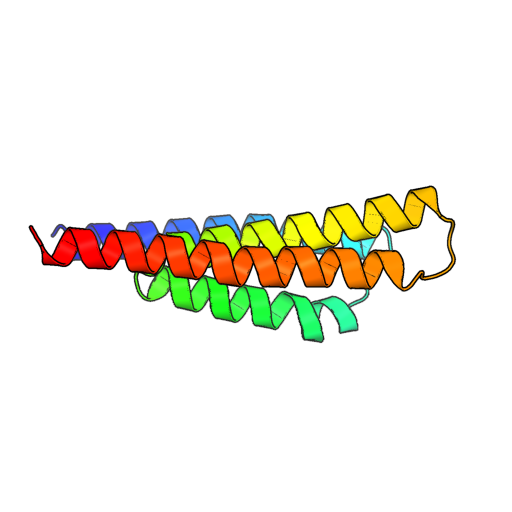44 1.00 96.00 106 GLY A CA 1
ATOM 848 C C . GLY A 1 106 ? -1.891 -8.226 9.200 1.00 96.00 106 GLY A C 1
ATOM 849 O O . GLY A 1 106 ? -2.423 -7.839 10.242 1.00 96.00 106 GLY A O 1
ATOM 850 N N . PHE A 1 107 ? -2.306 -9.313 8.545 1.00 96.19 107 PHE A N 1
ATOM 851 C CA . PHE A 1 107 ? -3.450 -10.108 8.974 1.00 96.19 107 PHE A CA 1
ATOM 852 C C . PHE A 1 107 ? -3.173 -10.846 10.291 1.00 96.19 107 PHE A C 1
ATOM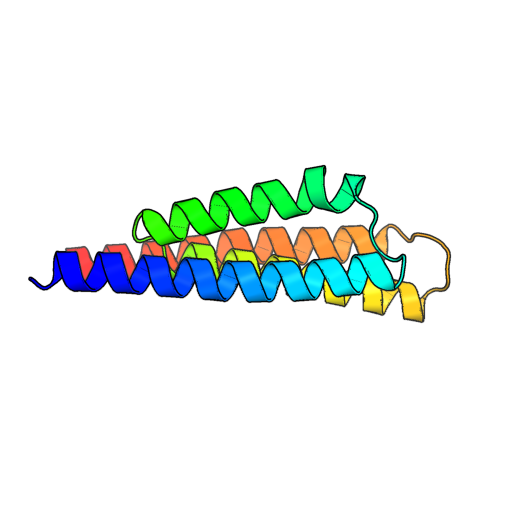 854 O O . PHE A 1 107 ? -3.979 -10.761 11.219 1.00 96.19 107 PHE A O 1
ATOM 861 N N . ILE A 1 108 ? -2.014 -11.502 10.421 1.00 97.06 108 ILE A N 1
ATOM 862 C CA . ILE A 1 108 ? -1.610 -12.211 11.648 1.00 97.06 108 ILE A CA 1
ATOM 863 C C . ILE A 1 108 ? -1.536 -11.250 12.841 1.00 97.06 108 ILE A C 1
ATOM 865 O O . ILE A 1 108 ? -2.094 -11.546 13.899 1.00 97.06 108 ILE A O 1
ATOM 869 N N . ILE A 1 109 ? -0.898 -10.085 12.675 1.00 94.06 109 ILE A N 1
ATOM 870 C CA . ILE A 1 109 ? -0.788 -9.072 13.739 1.00 94.06 109 ILE A CA 1
ATOM 871 C C . ILE A 1 109 ? -2.179 -8.608 14.181 1.00 94.06 109 ILE A C 1
ATOM 873 O O . ILE A 1 109 ? -2.476 -8.548 15.377 1.00 94.06 109 ILE A O 1
ATOM 877 N N . GLN A 1 110 ? -3.055 -8.312 13.221 1.00 94.56 110 GLN A N 1
ATOM 878 C CA . GLN A 1 110 ? -4.411 -7.853 13.503 1.00 94.56 110 GLN A CA 1
ATOM 879 C C . GLN A 1 110 ? -5.245 -8.918 14.230 1.00 94.56 110 GLN A C 1
ATOM 881 O O . GLN A 1 110 ? -5.991 -8.582 15.155 1.00 94.56 110 GLN A O 1
ATOM 886 N N . MET A 1 111 ? -5.101 -10.189 13.848 1.00 94.50 111 MET A N 1
ATOM 887 C CA . MET A 1 111 ? -5.746 -11.322 14.517 1.00 94.50 111 MET A CA 1
ATOM 888 C C . MET A 1 111 ? -5.244 -11.501 15.951 1.00 94.50 111 MET A C 1
ATOM 890 O O . MET A 1 111 ? -6.054 -11.670 16.864 1.00 94.50 111 MET A O 1
ATOM 894 N N . TYR A 1 112 ? -3.930 -11.407 16.166 1.00 95.06 112 TYR A N 1
ATOM 895 C CA . TYR A 1 112 ? -3.325 -11.513 17.493 1.00 95.06 112 TYR A CA 1
ATOM 896 C C . TYR A 1 112 ? -3.859 -10.440 18.454 1.00 95.06 112 TYR A C 1
ATOM 898 O O . TYR A 1 112 ? -4.266 -10.753 19.575 1.00 95.06 112 TYR A O 1
ATOM 906 N N . ILE A 1 113 ? -3.937 -9.186 17.998 1.00 91.69 113 ILE A N 1
ATOM 907 C CA . ILE A 1 113 ? -4.442 -8.069 18.811 1.00 91.69 113 ILE A CA 1
ATOM 908 C C . ILE A 1 113 ? -5.923 -8.255 19.147 1.00 91.69 113 ILE A C 1
ATOM 910 O O . ILE A 1 113 ? -6.288 -8.176 20.319 1.00 91.69 113 ILE A O 1
ATOM 914 N N . LYS A 1 114 ? -6.767 -8.595 18.160 1.00 89.75 114 LYS A N 1
ATOM 915 C CA . LYS A 1 114 ? -8.197 -8.844 18.422 1.00 89.75 114 LYS A CA 1
ATOM 916 C C . LYS A 1 114 ? -8.425 -10.041 19.345 1.00 89.75 114 LYS A C 1
ATOM 918 O O . LYS A 1 114 ? -9.385 -10.038 20.110 1.00 89.75 114 LYS A O 1
ATOM 923 N N . SER A 1 115 ? -7.562 -11.059 19.300 1.00 91.56 115 SER A N 1
ATOM 924 C CA . SER A 1 115 ? -7.622 -12.176 20.249 1.00 91.56 115 SER A CA 1
ATOM 925 C C . SER A 1 115 ? -7.345 -11.705 21.677 1.00 91.56 115 SER A C 1
ATOM 927 O O . SER A 1 115 ? -8.071 -12.076 22.593 1.00 91.56 115 SER A O 1
ATOM 929 N N . LYS A 1 116 ? -6.336 -10.845 21.867 1.00 89.81 116 LYS A N 1
ATOM 930 C CA . LYS A 1 116 ? -5.960 -10.311 23.185 1.00 89.81 116 LYS A CA 1
ATOM 931 C C . LYS A 1 116 ? -6.982 -9.340 23.770 1.00 89.81 116 LYS A C 1
ATOM 933 O O . LYS A 1 116 ? -7.093 -9.247 24.987 1.00 89.81 116 LYS A O 1
ATOM 938 N N . GLU A 1 117 ? -7.723 -8.626 22.931 1.00 85.94 117 GLU A N 1
ATOM 939 C CA . GLU A 1 117 ? -8.815 -7.754 23.379 1.00 85.94 117 GLU A CA 1
ATOM 940 C C . GLU A 1 117 ? -10.032 -8.537 23.876 1.00 85.94 117 GLU A C 1
ATOM 942 O O . GLU A 1 117 ? -10.698 -8.070 24.788 1.00 85.94 117 GLU A O 1
ATOM 947 N N . LYS A 1 118 ? -10.305 -9.731 23.329 1.00 79.50 118 LYS A N 1
ATOM 948 C CA . LYS A 1 118 ? -11.405 -10.598 23.794 1.00 79.50 118 LYS A CA 1
ATOM 949 C C . LYS A 1 118 ? -11.136 -11.278 25.138 1.00 79.50 118 LYS A C 1
ATOM 951 O O . LYS A 1 118 ? -12.077 -11.721 25.783 1.00 79.50 118 LYS A O 1
ATOM 956 N N . GLU A 1 119 ? -9.868 -11.421 25.519 1.00 71.81 119 GLU A N 1
ATOM 957 C CA . GLU A 1 119 ? -9.454 -12.006 26.804 1.00 71.81 119 GLU A CA 1
ATOM 958 C C . GLU A 1 119 ? -9.531 -11.002 27.971 1.00 71.81 119 GLU A C 1
ATOM 960 O O . GLU A 1 119 ? -9.388 -11.410 29.124 1.00 71.81 119 GLU A O 1
ATOM 965 N N . LYS A 1 120 ? -9.718 -9.706 27.684 1.00 60.06 120 LYS A N 1
ATOM 966 C CA . LYS A 1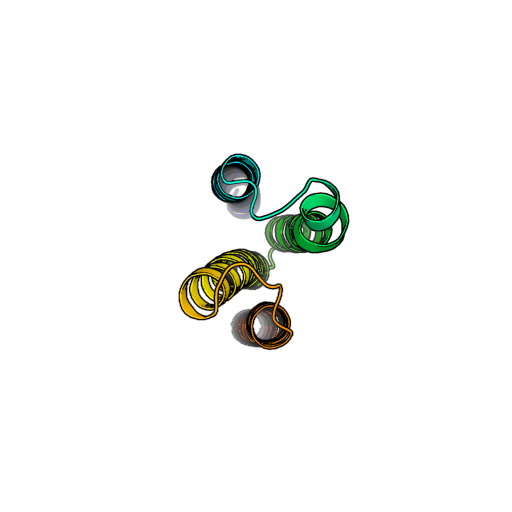 120 ? -9.833 -8.624 28.673 1.00 60.06 120 LYS A CA 1
ATOM 967 C C . LYS A 1 120 ? -11.285 -8.239 28.918 1.00 60.06 120 LYS A C 1
ATOM 969 O O . LYS A 1 120 ? -11.572 -7.874 30.078 1.00 60.06 120 LYS A O 1
#

pLDDT: mean 89.86, std 10.24, range [49.66, 97.44]

Radius of gyration: 16.23 Å; Cα contacts (8 Å, |Δi|>4): 103; chains: 1; bounding box: 39×23×48 Å

Mean predicted aligned error: 4.8 Å